Protein AF-A0A497JP99-F1 (afdb_monomer_lite)

Secondary structure (DSSP, 8-state):
----EEETTEEE--GGGEE-----HHHHHHHTSSSEEEEEEETT-----GGGG--SSEEEEEEEEEEETTTTEEEEEEEEEE-

Radius of gyration: 12.04 Å; chains: 1; bounding box: 27×30×34 Å

Foldseek 3Di:
DDDFDADPNATFDQLVQWDPPDPDPVVVVQSPDDAKGKGWAAPPDDDDPCCVVDDQFKDWPAWDWTAGNVVRDITIITMIGTD

Structure (mmCIF, N/CA/C/O backbone):
data_AF-A0A497JP99-F1
#
_entry.id   AF-A0A497JP99-F1
#
loop_
_atom_site.group_PDB
_atom_site.id
_atom_site.type_symbol
_atom_site.label_atom_id
_atom_site.label_alt_id
_atom_site.label_comp_id
_atom_site.label_asym_id
_atom_site.label_entity_id
_atom_site.label_seq_id
_atom_site.pdbx_PDB_ins_code
_atom_site.Cartn_x
_atom_site.Cartn_y
_atom_site.Cartn_z
_atom_site.occupancy
_atom_site.B_iso_or_equiv
_atom_site.auth_seq_id
_atom_site.auth_comp_id
_atom_site.auth_asym_id
_atom_site.auth_atom_id
_atom_site.pdbx_PDB_model_num
ATOM 1 N N . MET A 1 1 ? -10.154 -16.395 8.145 1.00 40.84 1 MET A N 1
ATOM 2 C CA . MET A 1 1 ? -8.851 -16.383 7.454 1.00 40.84 1 MET A CA 1
ATOM 3 C C . MET A 1 1 ? -9.149 -15.885 6.062 1.00 40.84 1 MET A C 1
ATOM 5 O O . MET A 1 1 ? -9.791 -16.615 5.325 1.00 40.84 1 MET A O 1
ATOM 9 N N . GLY A 1 2 ? -8.884 -14.605 5.794 1.00 48.16 2 GLY A N 1
ATOM 10 C CA . GLY A 1 2 ? -9.080 -14.054 4.454 1.00 48.16 2 GLY A CA 1
ATOM 11 C C . GLY A 1 2 ? -8.024 -14.642 3.529 1.00 48.16 2 GLY A C 1
ATOM 12 O O . GLY A 1 2 ? -6.883 -14.810 3.955 1.00 48.16 2 GLY A O 1
ATOM 13 N N . GLU A 1 3 ? -8.421 -15.022 2.322 1.00 53.47 3 GLU A N 1
ATOM 14 C CA . GLU A 1 3 ? -7.497 -15.446 1.276 1.00 53.47 3 GLU A CA 1
ATOM 15 C C . GLU A 1 3 ? -6.546 -14.280 1.002 1.00 53.47 3 GLU A C 1
ATOM 17 O O . GLU A 1 3 ? -6.966 -13.180 0.646 1.00 53.47 3 GLU A O 1
ATOM 22 N N . HIS A 1 4 ? -5.269 -14.486 1.300 1.00 59.69 4 HIS A N 1
ATOM 23 C CA . HIS A 1 4 ? -4.238 -13.513 0.995 1.00 59.69 4 HIS A CA 1
ATOM 24 C C . HIS A 1 4 ? -3.783 -13.778 -0.430 1.00 59.69 4 HIS A C 1
ATOM 26 O O . HIS A 1 4 ? -3.201 -14.827 -0.701 1.00 59.69 4 HIS A O 1
ATOM 32 N N . GLU A 1 5 ? -4.088 -12.856 -1.331 1.00 74.25 5 GLU A N 1
ATOM 33 C CA . GLU A 1 5 ? -3.619 -12.934 -2.707 1.00 74.25 5 GLU A CA 1
ATOM 34 C C . GLU A 1 5 ? -2.173 -12.425 -2.772 1.00 74.25 5 GLU A C 1
ATOM 36 O O . GLU A 1 5 ? -1.803 -11.447 -2.119 1.00 74.25 5 GLU 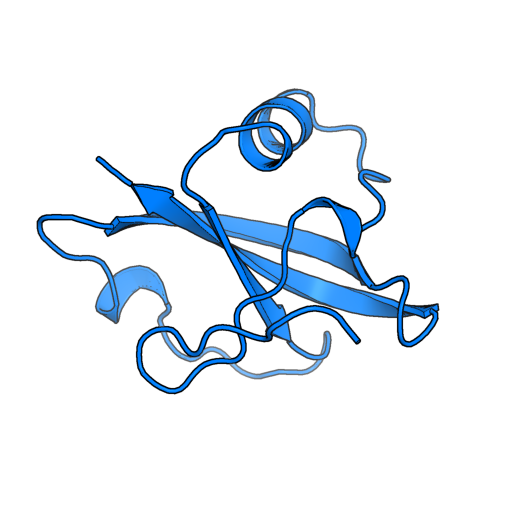A O 1
ATOM 41 N N . GLU A 1 6 ? -1.320 -13.104 -3.532 1.00 85.00 6 GLU A N 1
ATOM 42 C CA . GLU A 1 6 ? 0.030 -12.621 -3.819 1.00 85.00 6 GLU A CA 1
ATOM 43 C C . GLU A 1 6 ? 0.005 -11.837 -5.134 1.00 85.00 6 GLU A C 1
ATOM 45 O O . GLU A 1 6 ? -0.438 -12.347 -6.162 1.00 85.00 6 GLU A O 1
ATOM 50 N N . TRP A 1 7 ? 0.508 -10.602 -5.126 1.00 88.69 7 TRP A N 1
ATOM 51 C CA . TRP A 1 7 ? 0.657 -9.783 -6.330 1.00 88.69 7 TRP A CA 1
ATOM 52 C C . TRP A 1 7 ? 2.134 -9.503 -6.577 1.00 88.69 7 TRP A C 1
ATOM 54 O O . TRP A 1 7 ? 2.792 -8.851 -5.770 1.00 88.69 7 TRP A O 1
ATOM 64 N N . LYS A 1 8 ? 2.683 -10.029 -7.679 1.00 88.19 8 LYS A N 1
ATOM 65 C CA . LYS A 1 8 ? 4.104 -9.875 -8.062 1.00 88.19 8 LYS A CA 1
ATOM 66 C C . LYS A 1 8 ? 5.099 -10.209 -6.932 1.00 88.19 8 LYS A C 1
ATOM 68 O O . LYS A 1 8 ? 6.142 -9.571 -6.809 1.00 88.19 8 LYS A O 1
ATOM 73 N N . GLY A 1 9 ? 4.776 -11.214 -6.112 1.00 86.62 9 GLY A N 1
ATOM 74 C CA . GLY A 1 9 ? 5.589 -11.637 -4.963 1.00 86.62 9 GLY A CA 1
ATOM 75 C C . GLY A 1 9 ? 5.410 -10.785 -3.702 1.00 86.62 9 GLY A C 1
ATOM 76 O O . GLY A 1 9 ? 6.135 -10.978 -2.728 1.00 86.62 9 GLY A O 1
ATOM 77 N N . PHE A 1 10 ? 4.457 -9.851 -3.706 1.00 89.81 10 PHE A N 1
ATOM 78 C CA . PHE A 1 10 ? 4.069 -9.067 -2.544 1.00 89.81 10 PHE A CA 1
ATOM 79 C C . PHE A 1 10 ? 2.748 -9.543 -1.964 1.00 89.81 10 PHE A C 1
ATOM 81 O O . PHE A 1 10 ? 1.844 -9.997 -2.664 1.00 89.81 10 PHE A O 1
ATOM 88 N N . TYR A 1 11 ? 2.633 -9.364 -0.656 1.00 88.38 11 TYR A N 1
ATOM 89 C CA . TYR A 1 11 ? 1.428 -9.668 0.085 1.00 88.38 11 TYR A CA 1
ATOM 90 C C . TYR A 1 11 ? 0.360 -8.606 -0.186 1.00 88.38 11 TYR A C 1
ATOM 92 O O . TYR A 1 11 ? 0.502 -7.461 0.254 1.00 88.38 11 TYR A O 1
ATOM 100 N N . ASN A 1 12 ? -0.690 -8.981 -0.917 1.00 91.94 12 ASN A N 1
ATOM 101 C CA . ASN A 1 12 ? -1.832 -8.117 -1.178 1.00 91.94 12 AS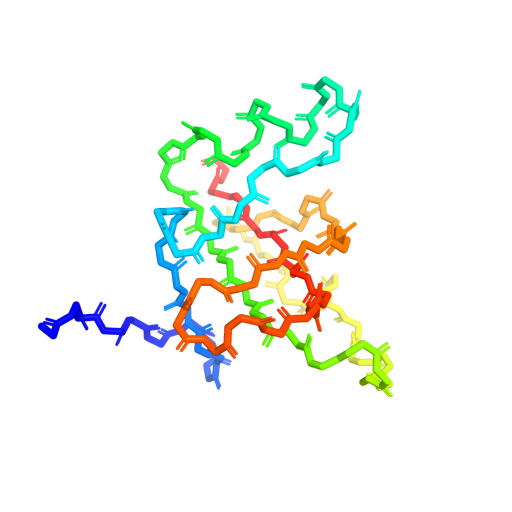N A CA 1
ATOM 102 C C . ASN A 1 12 ? -2.881 -8.310 -0.080 1.00 91.94 12 ASN A C 1
ATOM 104 O O . ASN A 1 12 ? -3.261 -9.433 0.261 1.00 91.94 12 ASN A O 1
ATOM 108 N N . LEU A 1 13 ? -3.362 -7.202 0.475 1.00 90.75 13 LEU A N 1
ATOM 109 C CA . LEU A 1 13 ? -4.403 -7.214 1.491 1.00 90.75 13 LEU A CA 1
ATOM 110 C C . LEU A 1 13 ? -5.646 -6.464 1.025 1.00 90.75 13 LEU A C 1
ATOM 112 O O . LEU A 1 13 ? -5.538 -5.422 0.382 1.00 90.75 13 LEU A O 1
ATOM 116 N N . PRO A 1 14 ? -6.846 -6.926 1.408 1.00 89.56 14 PRO A N 1
ATOM 117 C CA . PRO A 1 14 ? -8.062 -6.228 1.038 1.00 89.56 14 PRO A CA 1
ATOM 118 C C . PRO A 1 14 ? -8.146 -4.866 1.750 1.00 89.56 14 PRO A C 1
ATOM 120 O O . PRO A 1 14 ? -7.655 -4.717 2.876 1.00 89.56 14 PRO A O 1
ATOM 123 N N . PRO A 1 15 ? -8.854 -3.874 1.176 1.00 87.81 15 PRO A N 1
ATOM 124 C CA . PRO A 1 15 ? -9.020 -2.556 1.796 1.00 87.81 15 PRO A CA 1
ATOM 125 C C . PRO A 1 15 ? -9.601 -2.606 3.214 1.00 87.81 15 PRO A C 1
ATOM 127 O O . PRO A 1 15 ? -9.292 -1.762 4.059 1.00 87.81 15 PRO A O 1
ATOM 130 N N . SER A 1 16 ? -10.408 -3.632 3.507 1.00 87.00 16 SER A N 1
ATOM 131 C CA . SER A 1 16 ? -10.994 -3.872 4.825 1.00 87.00 16 SER A CA 1
ATOM 132 C C . SER A 1 16 ? -9.960 -4.070 5.931 1.00 87.00 16 SER A C 1
ATOM 134 O O . SER A 1 16 ? -10.306 -3.846 7.091 1.00 87.00 16 SER A O 1
ATOM 136 N N . GLU A 1 17 ? -8.717 -4.435 5.610 1.00 90.31 17 GLU A N 1
ATOM 137 C CA . GLU A 1 17 ? -7.623 -4.617 6.571 1.00 90.31 17 GLU A CA 1
ATOM 138 C C . GLU A 1 17 ? -6.995 -3.299 7.033 1.00 90.31 17 GLU A C 1
ATOM 140 O O . GLU A 1 17 ? -6.243 -3.283 8.007 1.00 90.31 17 GLU A O 1
ATOM 145 N N . PHE A 1 18 ? -7.321 -2.168 6.410 1.00 88.06 18 PHE A N 1
ATOM 146 C CA . PHE A 1 18 ? -6.690 -0.889 6.721 1.00 88.06 18 PHE A CA 1
ATOM 147 C C . PHE A 1 18 ? -7.680 0.100 7.326 1.00 88.06 18 PHE A C 1
ATOM 149 O O . PHE A 1 18 ? -8.885 0.077 7.059 1.00 88.06 18 PHE A O 1
ATOM 156 N N . TYR A 1 19 ? -7.183 0.977 8.197 1.00 82.81 19 TYR A N 1
ATOM 157 C CA . TYR A 1 19 ? -7.970 2.106 8.678 1.00 82.81 19 TYR A CA 1
ATOM 158 C C . TYR A 1 19 ? -7.778 3.315 7.755 1.00 82.81 19 TYR A C 1
ATOM 160 O O . TYR A 1 19 ? -6.668 3.829 7.662 1.00 82.81 19 TYR A O 1
ATOM 168 N N . PRO A 1 20 ? -8.827 3.862 7.127 1.00 68.25 20 PRO A N 1
ATOM 169 C CA . PRO A 1 20 ? -8.721 5.102 6.363 1.00 68.25 20 PRO A CA 1
ATOM 170 C C . PRO A 1 20 ? -8.623 6.306 7.321 1.00 68.25 20 PRO A C 1
ATOM 172 O O . PRO A 1 20 ? -9.563 7.077 7.484 1.00 68.25 20 PRO A O 1
ATOM 175 N N . VAL A 1 21 ? -7.501 6.445 8.037 1.00 61.03 21 VAL A N 1
ATOM 176 C CA . VAL A 1 21 ? -7.331 7.458 9.101 1.00 61.03 21 VAL A CA 1
ATOM 177 C C . VAL A 1 21 ? -6.965 8.834 8.533 1.00 61.03 21 VAL A C 1
ATOM 179 O O . VAL A 1 21 ? -7.179 9.858 9.185 1.00 61.03 21 VAL A O 1
ATOM 182 N N . PHE A 1 22 ? -6.407 8.905 7.322 1.00 59.34 22 PHE A N 1
ATOM 183 C CA . PHE A 1 22 ? -5.792 10.139 6.837 1.00 59.34 22 PHE A CA 1
ATOM 184 C C . PHE A 1 22 ? -6.744 11.023 6.021 1.00 59.34 22 PHE A C 1
ATOM 186 O O . PHE A 1 22 ? -7.330 10.624 5.021 1.00 59.34 22 PHE A O 1
ATOM 193 N N . LYS A 1 23 ? -6.835 12.287 6.457 1.00 51.66 23 LYS A N 1
ATOM 194 C CA . LYS A 1 23 ? -7.752 13.360 6.021 1.00 51.66 23 LYS A CA 1
ATOM 195 C C . LYS A 1 23 ? -7.642 13.818 4.554 1.00 51.66 23 LYS A C 1
ATOM 197 O O . LYS A 1 23 ? -8.277 14.807 4.185 1.00 51.66 23 LYS A O 1
ATOM 202 N N . ARG A 1 24 ? -6.844 13.168 3.705 1.00 59.72 24 ARG A N 1
ATOM 203 C CA . ARG A 1 24 ? -6.766 13.538 2.285 1.00 59.72 24 ARG A CA 1
ATOM 204 C C . ARG A 1 24 ? -7.906 12.845 1.541 1.00 59.72 24 ARG A C 1
ATOM 206 O O . ARG A 1 24 ? -7.885 11.634 1.355 1.00 59.72 24 ARG A O 1
ATOM 213 N N . ARG A 1 25 ? -8.902 13.638 1.127 1.00 66.88 25 ARG A N 1
ATOM 214 C CA . ARG A 1 25 ? -10.111 13.186 0.406 1.00 66.88 25 ARG A CA 1
ATOM 215 C C . ARG A 1 25 ? -9.811 12.286 -0.799 1.00 66.88 25 ARG A C 1
ATOM 217 O O . A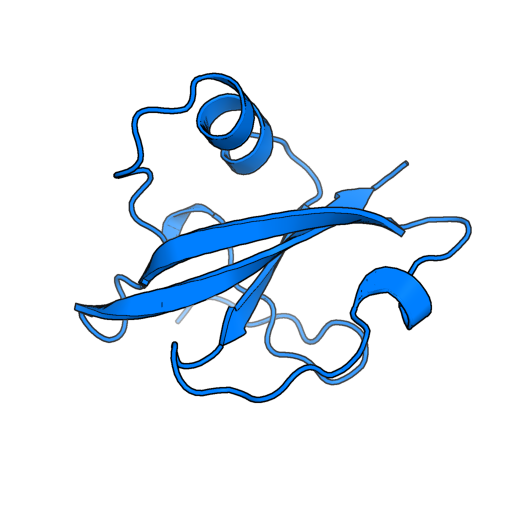RG A 1 25 ? -10.635 11.445 -1.132 1.00 66.88 25 ARG A O 1
ATOM 224 N N . GLU A 1 26 ? -8.659 12.477 -1.432 1.00 73.50 26 GLU A N 1
ATOM 225 C CA . GLU A 1 26 ? -8.203 11.712 -2.594 1.00 73.50 26 GLU A CA 1
ATOM 226 C C . GLU A 1 26 ? -7.949 10.236 -2.252 1.00 73.50 26 GLU A C 1
ATOM 228 O O . GLU A 1 26 ? -8.581 9.353 -2.825 1.00 73.50 26 GLU A O 1
ATOM 233 N N . TRP A 1 27 ? -7.148 9.966 -1.219 1.00 77.81 27 TRP A N 1
ATOM 234 C CA . TRP A 1 27 ? -6.809 8.604 -0.795 1.00 77.81 27 TRP A CA 1
ATOM 235 C C . TRP A 1 27 ? -7.991 7.818 -0.249 1.00 77.81 27 TRP A C 1
ATOM 237 O O . TRP A 1 27 ? -8.093 6.617 -0.475 1.00 77.81 27 TRP A O 1
ATOM 247 N N . PHE A 1 28 ? -8.909 8.500 0.437 1.00 78.00 28 PHE A N 1
ATOM 248 C CA . PHE A 1 28 ? -10.145 7.877 0.902 1.00 78.00 28 PHE A CA 1
ATOM 249 C C . PHE A 1 28 ? -10.955 7.289 -0.260 1.00 78.00 28 PHE A C 1
ATOM 251 O O . PHE A 1 28 ? -11.468 6.185 -0.141 1.00 78.00 28 PHE A O 1
ATOM 258 N N . ARG A 1 29 ? -11.053 8.008 -1.386 1.00 77.94 29 ARG A N 1
ATOM 259 C CA . ARG A 1 29 ? -11.771 7.517 -2.570 1.00 77.94 29 ARG A CA 1
ATOM 260 C C . ARG A 1 29 ? -11.043 6.356 -3.231 1.00 77.94 29 ARG A C 1
ATOM 262 O O . ARG A 1 29 ? -11.703 5.409 -3.630 1.00 77.94 29 ARG A O 1
ATOM 269 N N . ILE A 1 30 ? -9.713 6.428 -3.311 1.00 81.75 30 ILE A N 1
ATOM 270 C CA . ILE A 1 30 ? -8.902 5.363 -3.907 1.00 81.75 30 ILE A CA 1
ATOM 271 C C . ILE A 1 30 ? -9.077 4.067 -3.122 1.00 81.75 30 ILE A C 1
ATOM 273 O O . ILE A 1 30 ? -9.415 3.069 -3.729 1.00 81.75 30 ILE A O 1
ATOM 277 N N . LEU A 1 31 ? -8.944 4.090 -1.790 1.00 79.81 31 LEU A N 1
ATOM 278 C CA . LEU A 1 31 ? -9.088 2.898 -0.940 1.00 79.81 31 LEU A CA 1
ATOM 279 C C . LEU A 1 31 ? -10.486 2.262 -0.957 1.00 79.81 31 LEU A C 1
ATOM 281 O O . LEU A 1 31 ? -10.638 1.129 -0.513 1.00 79.81 31 LEU A O 1
ATOM 285 N N . LEU A 1 32 ? -11.504 2.993 -1.408 1.00 78.19 32 LEU A N 1
ATOM 286 C CA . LEU A 1 32 ? -12.859 2.471 -1.590 1.00 78.19 32 LEU A CA 1
ATOM 287 C C . LEU A 1 32 ? -13.113 1.948 -3.008 1.00 78.19 32 LEU A C 1
ATOM 289 O O . LEU A 1 32 ? -14.219 1.490 -3.280 1.00 78.19 32 LEU A O 1
ATOM 293 N N . GLY A 1 33 ? -12.134 2.058 -3.908 1.00 78.94 33 GLY A N 1
ATOM 294 C CA . GLY A 1 33 ? -12.220 1.505 -5.250 1.00 78.94 33 GLY A CA 1
ATOM 295 C C . GLY A 1 33 ? -12.276 -0.019 -5.229 1.00 78.94 33 GLY A C 1
ATOM 296 O O . GLY A 1 33 ? -11.653 -0.670 -4.389 1.00 78.94 33 GLY A O 1
ATOM 297 N N . GLU A 1 34 ? -13.026 -0.569 -6.173 1.00 74.00 34 GLU A N 1
ATOM 298 C CA . GLU A 1 34 ? -12.919 -1.975 -6.553 1.00 74.00 34 GLU A CA 1
ATOM 299 C C . GLU A 1 34 ? -11.654 -2.131 -7.429 1.00 74.00 34 GLU A C 1
ATOM 301 O O . GLU A 1 34 ? -11.213 -1.160 -8.051 1.00 74.00 34 GLU A O 1
ATOM 306 N N . ASP A 1 35 ? -11.016 -3.306 -7.396 1.00 88.81 35 ASP A N 1
ATOM 307 C CA . ASP A 1 35 ? -9.773 -3.614 -8.130 1.00 88.81 35 ASP A CA 1
ATOM 308 C C . ASP A 1 35 ? -8.523 -2.818 -7.685 1.00 88.81 35 ASP A C 1
ATOM 310 O O . ASP A 1 35 ? -7.884 -2.096 -8.460 1.00 88.81 35 ASP A O 1
ATOM 314 N N . LEU A 1 36 ? -8.141 -2.984 -6.412 1.00 91.19 36 LEU A N 1
ATOM 315 C CA . LEU A 1 36 ? -6.907 -2.435 -5.843 1.00 91.19 36 LEU A CA 1
ATOM 316 C C . LEU A 1 36 ? -5.933 -3.532 -5.430 1.00 91.19 36 LEU A C 1
ATOM 318 O O . LEU A 1 36 ? -6.327 -4.567 -4.891 1.00 91.19 36 LEU A O 1
ATOM 322 N N . VAL A 1 37 ? -4.650 -3.217 -5.557 1.00 92.50 37 VAL A N 1
ATOM 323 C CA . VAL A 1 37 ? -3.577 -3.943 -4.881 1.00 92.50 37 VAL A CA 1
ATOM 324 C C . VAL A 1 37 ? -3.011 -3.047 -3.792 1.00 92.50 37 VAL A C 1
ATOM 326 O O . VAL A 1 37 ? -2.576 -1.924 -4.055 1.00 92.50 37 VAL A O 1
ATOM 329 N N . LEU A 1 38 ? -3.031 -3.543 -2.559 1.00 92.12 38 LEU A N 1
ATOM 330 C CA . LEU A 1 38 ? -2.625 -2.816 -1.367 1.00 92.12 38 LEU A CA 1
ATOM 331 C C . LEU A 1 38 ? -1.536 -3.596 -0.637 1.00 92.12 38 LEU A C 1
ATOM 333 O O . LEU A 1 38 ? -1.791 -4.646 -0.044 1.00 92.12 38 LEU A O 1
ATOM 337 N N . ILE A 1 39 ? -0.320 -3.056 -0.654 1.00 92.38 39 ILE A N 1
ATOM 338 C CA . ILE A 1 39 ? 0.861 -3.744 -0.129 1.00 92.38 39 ILE A CA 1
ATOM 339 C C . ILE A 1 39 ? 1.359 -3.006 1.116 1.00 92.38 39 ILE A C 1
ATOM 341 O O . ILE A 1 39 ? 1.820 -1.861 1.010 1.00 92.38 39 ILE A O 1
ATOM 345 N N . PRO A 1 40 ? 1.253 -3.609 2.312 1.00 91.81 40 PRO A N 1
ATOM 346 C CA . PRO A 1 40 ? 1.737 -2.995 3.535 1.00 91.81 40 PRO A CA 1
ATOM 347 C C . PRO A 1 40 ? 3.242 -3.212 3.703 1.00 91.81 40 PRO A C 1
ATOM 349 O O . PRO A 1 40 ? 3.728 -4.339 3.754 1.00 91.81 40 PRO A O 1
ATOM 352 N N . PHE A 1 41 ? 3.968 -2.122 3.907 1.00 90.56 41 PHE A N 1
ATOM 353 C CA . PHE A 1 41 ? 5.365 -2.128 4.317 1.00 90.56 41 PHE A CA 1
ATOM 354 C C . PHE A 1 41 ? 5.518 -1.535 5.713 1.00 90.56 41 PHE A C 1
ATOM 356 O O . PHE A 1 41 ? 4.753 -0.659 6.136 1.00 90.56 41 PHE A O 1
ATOM 363 N N . LEU A 1 42 ? 6.545 -1.979 6.435 1.00 89.12 42 LEU A N 1
ATOM 364 C CA . LEU A 1 42 ? 6.961 -1.285 7.648 1.00 89.12 42 LEU A CA 1
ATOM 365 C C . LEU A 1 42 ? 7.401 0.143 7.292 1.00 89.12 42 LEU A C 1
ATOM 367 O O . LEU A 1 42 ? 7.858 0.422 6.184 1.00 89.12 42 LEU A O 1
ATOM 371 N N . THR A 1 43 ? 7.207 1.087 8.209 1.00 86.19 43 THR A N 1
ATOM 372 C CA . THR A 1 43 ? 7.440 2.513 7.919 1.00 86.19 43 THR A CA 1
ATOM 373 C C . THR A 1 43 ? 8.901 2.864 7.638 1.00 86.19 43 THR A C 1
ATOM 375 O O . THR A 1 43 ? 9.159 3.908 7.045 1.00 86.19 43 THR A O 1
ATOM 378 N N . ASP A 1 44 ? 9.821 2.016 8.088 1.00 83.88 44 ASP A N 1
ATOM 379 C CA . ASP A 1 44 ? 11.274 2.080 7.925 1.00 83.88 44 ASP A CA 1
ATOM 380 C C . ASP A 1 44 ? 11.779 1.364 6.662 1.00 83.88 44 ASP A C 1
ATOM 382 O O . ASP A 1 44 ? 12.980 1.357 6.411 1.00 83.88 44 ASP A O 1
ATOM 386 N N . TYR A 1 45 ? 10.884 0.784 5.856 1.00 80.19 45 TYR A N 1
ATOM 387 C CA . TYR A 1 45 ? 11.265 0.094 4.629 1.00 80.19 45 TYR A CA 1
ATOM 388 C C . TYR A 1 45 ? 11.883 1.057 3.600 1.00 80.19 45 TYR A C 1
ATOM 390 O O . TYR A 1 45 ? 11.286 2.078 3.245 1.00 80.19 45 TYR A O 1
ATOM 398 N N . GLU A 1 46 ? 13.084 0.718 3.125 1.00 66.06 46 GLU A N 1
ATOM 399 C CA . GLU A 1 46 ? 13.823 1.460 2.100 1.00 66.06 46 GLU A CA 1
ATOM 400 C C . GLU A 1 46 ? 13.201 1.297 0.699 1.00 66.06 46 GLU A C 1
ATOM 402 O O . GLU A 1 46 ? 12.548 0.290 0.415 1.00 66.06 46 GLU A O 1
ATOM 407 N N . PRO A 1 47 ? 13.377 2.274 -0.209 1.00 58.59 47 PRO A N 1
ATOM 408 C CA . PRO A 1 47 ? 12.606 2.319 -1.442 1.00 58.59 47 PRO A CA 1
ATOM 409 C C . PRO A 1 47 ? 13.060 1.256 -2.449 1.00 58.59 47 PRO A C 1
ATOM 411 O O . PRO A 1 47 ? 14.023 1.437 -3.194 1.00 58.59 47 PRO A O 1
ATOM 414 N N . ILE A 1 48 ? 12.270 0.191 -2.569 1.00 73.50 48 ILE A N 1
ATOM 415 C CA . ILE A 1 48 ? 12.025 -0.405 -3.882 1.00 73.50 48 ILE A CA 1
ATOM 416 C C . ILE A 1 48 ? 11.210 0.617 -4.689 1.00 73.50 48 ILE A C 1
ATOM 418 O O . ILE A 1 48 ? 10.222 1.161 -4.195 1.00 73.50 48 ILE A O 1
ATOM 422 N N . LYS A 1 49 ? 11.620 0.899 -5.931 1.00 82.44 49 LYS A N 1
ATOM 423 C CA . LYS A 1 49 ? 10.873 1.788 -6.833 1.00 82.44 49 LYS A CA 1
ATOM 424 C C . LYS A 1 49 ? 9.588 1.096 -7.286 1.00 82.44 49 LYS A C 1
ATOM 426 O O . LYS A 1 49 ? 9.616 0.331 -8.245 1.00 82.44 49 LYS A O 1
ATOM 431 N N . MET A 1 50 ? 8.483 1.348 -6.586 1.00 86.88 50 MET A N 1
ATOM 432 C CA . MET A 1 50 ? 7.183 0.728 -6.880 1.00 86.88 50 MET A CA 1
ATOM 433 C C . MET A 1 50 ? 6.679 1.059 -8.291 1.00 86.88 50 MET A C 1
ATOM 435 O O . MET A 1 50 ? 6.052 0.213 -8.915 1.00 86.88 50 MET A O 1
ATOM 439 N N . GLU A 1 51 ? 7.068 2.213 -8.837 1.00 83.94 51 GLU A N 1
ATOM 440 C CA . GLU A 1 51 ? 6.834 2.6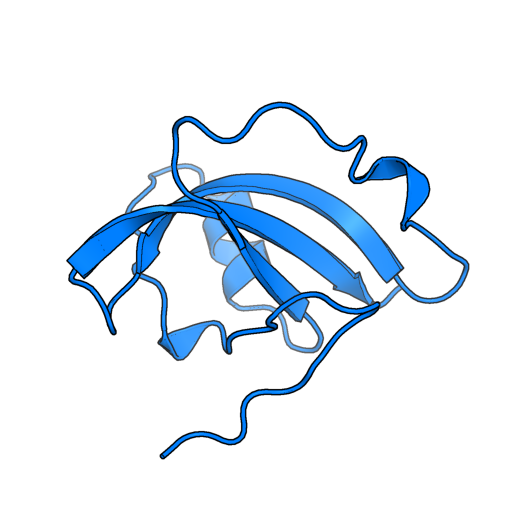15 -10.235 1.00 83.94 51 GLU A CA 1
ATOM 441 C C . GLU A 1 51 ? 7.344 1.571 -11.253 1.00 83.94 51 GLU 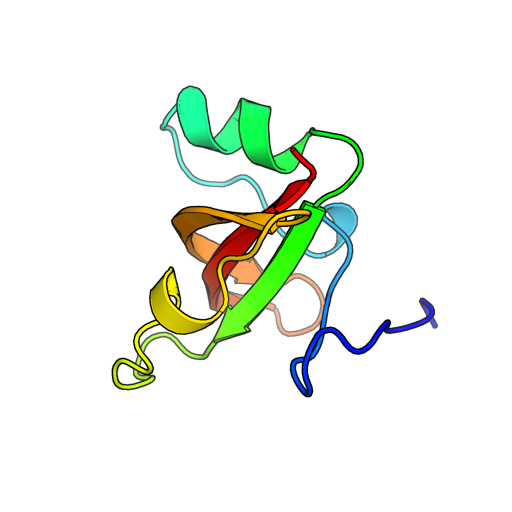A C 1
ATOM 443 O O . GLU A 1 51 ? 6.769 1.393 -12.320 1.00 83.94 51 GLU A O 1
ATOM 448 N N . ASN A 1 52 ? 8.391 0.801 -10.923 1.00 87.19 52 ASN A N 1
ATOM 449 C CA . ASN A 1 52 ? 8.897 -0.261 -11.806 1.00 87.19 52 ASN A CA 1
ATOM 450 C C . ASN A 1 52 ? 7.944 -1.464 -11.924 1.00 87.19 52 ASN A C 1
ATOM 452 O O . ASN A 1 52 ? 8.167 -2.338 -12.760 1.00 87.19 52 ASN A O 1
ATOM 456 N N . TYR A 1 53 ? 6.940 -1.550 -11.052 1.00 88.06 53 TYR A N 1
ATOM 457 C CA . TYR A 1 53 ? 5.925 -2.599 -11.062 1.00 88.06 53 TYR A CA 1
ATOM 458 C C . TYR A 1 53 ? 4.629 -2.141 -11.736 1.00 88.06 53 TYR A C 1
ATOM 460 O O . TYR A 1 53 ? 3.667 -2.904 -11.742 1.00 88.06 53 TYR A O 1
ATOM 468 N N . GLU A 1 54 ? 4.587 -0.940 -12.308 1.00 88.69 54 GLU A N 1
ATOM 469 C CA . GLU A 1 54 ? 3.500 -0.523 -13.194 1.00 88.69 54 GLU A CA 1
ATOM 470 C C . GLU A 1 54 ? 3.554 -1.278 -14.526 1.00 88.69 54 GLU A C 1
ATOM 472 O O . GLU A 1 54 ? 4.632 -1.597 -15.031 1.00 88.69 54 GLU A O 1
ATOM 477 N N . ASP A 1 55 ? 2.389 -1.575 -15.100 1.00 91.12 55 ASP A N 1
ATOM 478 C CA . ASP A 1 55 ? 2.265 -2.225 -16.406 1.00 91.12 55 ASP A CA 1
ATOM 479 C C . ASP A 1 55 ? 0.986 -1.784 -17.150 1.00 91.12 55 ASP A C 1
ATOM 481 O O . ASP A 1 55 ? 0.390 -0.749 -16.846 1.00 91.12 55 ASP A O 1
ATOM 485 N N . GLU A 1 56 ? 0.596 -2.526 -18.191 1.00 91.25 56 GLU A N 1
ATOM 486 C CA . GLU A 1 56 ? -0.606 -2.238 -18.985 1.00 91.25 56 GLU A CA 1
ATOM 487 C C . GLU A 1 56 ? -1.914 -2.449 -18.205 1.00 91.25 56 GLU A C 1
ATOM 489 O O . GLU A 1 56 ? -2.943 -1.899 -18.597 1.00 91.25 56 GLU A O 1
ATOM 494 N N . GLU A 1 57 ? -1.884 -3.212 -17.111 1.00 92.50 57 GLU A N 1
ATOM 495 C CA . GLU A 1 57 ? -3.042 -3.544 -16.285 1.00 92.50 57 GLU A CA 1
ATOM 496 C C . GLU A 1 57 ? -3.079 -2.739 -14.979 1.00 92.50 57 GLU A C 1
ATOM 498 O O . GLU A 1 57 ? -4.155 -2.316 -14.565 1.00 92.50 57 GLU A O 1
ATOM 503 N N . TRP A 1 58 ? -1.933 -2.496 -14.339 1.00 93.00 58 TRP A N 1
ATOM 504 C CA . TRP A 1 58 ? -1.836 -1.883 -13.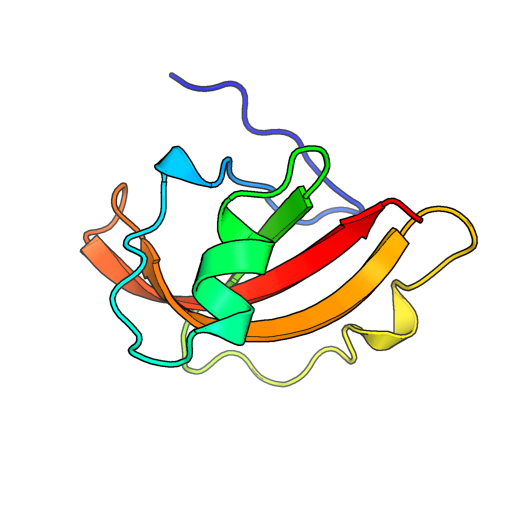012 1.00 93.00 58 TRP A CA 1
ATOM 505 C C . TRP A 1 58 ? -1.047 -0.567 -13.030 1.00 93.00 58 TRP A C 1
ATOM 507 O O . TRP A 1 58 ? 0.107 -0.518 -13.452 1.00 93.00 58 TRP A O 1
ATOM 517 N N . GLU A 1 59 ? -1.660 0.493 -12.503 1.00 92.44 59 GLU A N 1
ATOM 518 C CA . GLU A 1 59 ? -1.096 1.840 -12.345 1.00 92.44 59 GLU A CA 1
ATOM 519 C C . GLU A 1 59 ? -0.720 2.101 -10.880 1.00 92.44 59 GLU A C 1
ATOM 521 O O . GLU A 1 59 ? -1.500 1.806 -9.966 1.00 92.44 59 GLU A O 1
ATOM 526 N N . TYR A 1 60 ? 0.464 2.670 -10.643 1.00 91.56 60 TYR A N 1
ATOM 527 C CA . TYR A 1 60 ? 0.907 3.044 -9.302 1.00 91.56 60 TYR A CA 1
ATOM 528 C C . TYR A 1 60 ? 0.229 4.348 -8.894 1.00 91.56 60 TYR A C 1
ATOM 530 O O . TYR A 1 60 ? 0.488 5.418 -9.437 1.00 91.56 60 TYR A O 1
ATOM 538 N N . MET A 1 61 ? -0.629 4.272 -7.881 1.00 89.88 61 MET A N 1
ATOM 539 C CA . MET A 1 61 ? -1.358 5.443 -7.395 1.00 89.88 61 MET A CA 1
ATOM 540 C C . MET A 1 61 ? -0.538 6.259 -6.394 1.00 89.88 61 MET A C 1
ATOM 542 O O . MET A 1 61 ? -0.843 7.427 -6.158 1.00 89.88 61 MET A O 1
ATOM 546 N N . GLY A 1 62 ? 0.475 5.644 -5.775 1.00 88.94 62 GLY A N 1
ATOM 547 C CA . GLY A 1 62 ? 1.327 6.237 -4.750 1.00 88.94 62 GLY A CA 1
ATOM 548 C C . GLY A 1 62 ? 1.302 5.468 -3.426 1.00 88.94 62 GLY A C 1
ATOM 549 O O . GLY A 1 62 ? 0.957 4.286 -3.349 1.00 88.94 62 GLY A O 1
ATOM 550 N N . GLU A 1 63 ? 1.695 6.153 -2.357 1.00 88.50 63 GLU A N 1
ATOM 551 C CA . GLU A 1 63 ? 1.852 5.578 -1.023 1.00 88.50 63 GLU A CA 1
ATOM 552 C C . GLU A 1 63 ? 1.199 6.444 0.056 1.00 88.50 63 GLU A C 1
ATOM 554 O O . GLU A 1 63 ? 1.224 7.678 0.017 1.00 88.50 63 GLU A O 1
ATOM 559 N N . ILE A 1 64 ? 0.643 5.789 1.072 1.00 86.75 64 ILE A N 1
ATOM 560 C CA . ILE A 1 64 ? 0.102 6.456 2.254 1.00 86.75 64 ILE A CA 1
ATOM 561 C C . ILE A 1 64 ? 0.598 5.795 3.518 1.00 86.75 64 ILE A C 1
ATOM 563 O O . ILE A 1 64 ? 0.848 4.600 3.578 1.00 86.75 64 ILE A O 1
ATOM 567 N N . ILE A 1 65 ? 0.659 6.563 4.591 1.00 88.19 65 ILE A N 1
ATOM 568 C CA . ILE A 1 65 ? 0.784 5.978 5.916 1.00 88.19 65 ILE A CA 1
ATOM 569 C C . ILE A 1 65 ? -0.616 5.595 6.390 1.00 88.19 65 ILE A C 1
ATOM 571 O O . ILE A 1 65 ? -1.548 6.376 6.241 1.00 88.19 65 ILE A O 1
ATOM 575 N N . THR A 1 66 ? -0.770 4.419 6.986 1.00 88.06 66 THR A N 1
ATOM 576 C CA . THR A 1 66 ? -2.036 3.950 7.560 1.00 88.06 66 THR A CA 1
ATOM 577 C C . THR A 1 66 ? -1.790 3.014 8.748 1.00 88.06 66 THR A C 1
ATOM 579 O O . THR A 1 66 ? -0.647 2.803 9.149 1.00 88.06 66 THR A O 1
ATOM 582 N N . ILE A 1 67 ? -2.856 2.487 9.350 1.00 89.56 67 ILE A N 1
ATOM 583 C CA . ILE A 1 67 ? -2.794 1.443 10.376 1.00 89.56 67 ILE A CA 1
ATOM 584 C C . ILE A 1 67 ? -3.356 0.154 9.775 1.00 89.56 67 ILE A C 1
ATOM 586 O O . ILE A 1 67 ? -4.496 0.142 9.303 1.00 89.56 67 ILE A O 1
ATOM 590 N N . TRP A 1 68 ? -2.573 -0.923 9.831 1.00 90.75 68 TRP A N 1
ATOM 591 C CA . TRP A 1 68 ? -3.029 -2.267 9.482 1.00 90.75 68 TRP A CA 1
ATOM 592 C C . TRP A 1 68 ? -3.754 -2.893 10.680 1.00 90.75 68 TRP A C 1
ATOM 594 O O . TRP A 1 68 ? -3.202 -2.974 11.775 1.00 90.75 68 TRP A O 1
ATOM 604 N N . LYS A 1 69 ? -5.006 -3.321 10.496 1.00 89.06 69 LYS A N 1
ATOM 605 C CA . LYS A 1 69 ? -5.871 -3.887 11.544 1.00 89.06 69 LYS A CA 1
ATOM 606 C C . LYS A 1 69 ? -5.338 -5.191 12.123 1.00 89.06 69 LYS A C 1
ATOM 608 O O . LYS A 1 69 ? -5.392 -5.345 13.342 1.00 89.06 69 LYS A O 1
ATOM 613 N N . GLY A 1 70 ? -4.809 -6.083 11.281 1.00 85.81 70 GLY A N 1
ATOM 614 C CA . GLY A 1 70 ? -4.293 -7.385 11.709 1.00 85.81 70 GLY A CA 1
ATOM 615 C C . GLY A 1 70 ? -3.179 -7.277 12.753 1.00 85.81 70 GLY A C 1
ATOM 616 O O . GLY A 1 70 ? -3.153 -8.041 13.713 1.00 85.81 70 GLY A O 1
ATOM 617 N N . THR A 1 71 ? -2.305 -6.276 12.620 1.00 87.69 71 THR A N 1
ATOM 618 C CA . THR A 1 71 ? -1.150 -6.067 13.515 1.00 87.69 71 THR A CA 1
ATOM 619 C C . THR A 1 71 ? -1.307 -4.877 14.462 1.00 87.69 71 THR A C 1
ATOM 621 O O . THR A 1 71 ? -0.558 -4.752 15.428 1.00 87.69 71 THR A O 1
ATOM 624 N N . LYS A 1 72 ? -2.277 -3.989 14.206 1.00 86.88 72 LYS A N 1
ATOM 625 C CA . LYS A 1 72 ? -2.430 -2.667 14.846 1.00 86.88 72 LYS A CA 1
ATOM 626 C C . LYS A 1 72 ? -1.194 -1.772 14.706 1.00 86.88 72 LYS A C 1
ATOM 628 O O . LYS A 1 72 ? -1.039 -0.804 15.451 1.00 86.88 72 LYS A O 1
ATOM 633 N N . SER A 1 73 ? -0.324 -2.067 13.744 1.00 89.06 73 SER A N 1
ATOM 634 C CA . SER A 1 73 ? 0.895 -1.309 13.492 1.00 89.06 73 SER A CA 1
ATOM 635 C C . SER A 1 73 ? 0.666 -0.239 12.433 1.00 89.06 73 SER A C 1
ATOM 637 O O . SER A 1 73 ? -0.148 -0.386 11.517 1.00 89.06 73 SER A O 1
ATOM 639 N N . ARG A 1 74 ? 1.417 0.856 12.559 1.00 90.50 74 ARG A N 1
ATOM 640 C CA . ARG A 1 74 ? 1.516 1.873 11.516 1.00 90.50 74 ARG A CA 1
ATOM 641 C C . ARG A 1 74 ? 2.350 1.305 10.368 1.00 90.50 74 ARG A C 1
ATOM 643 O O . ARG A 1 74 ? 3.451 0.822 10.605 1.00 90.50 74 ARG A O 1
ATOM 650 N N . VAL A 1 75 ? 1.828 1.379 9.151 1.00 90.50 75 VAL A N 1
ATOM 651 C CA . VAL A 1 75 ? 2.457 0.850 7.934 1.00 90.50 75 VAL A CA 1
ATOM 652 C C . VAL A 1 75 ? 2.445 1.906 6.836 1.00 90.50 75 VAL A C 1
ATOM 654 O O . VAL A 1 75 ? 1.592 2.800 6.825 1.00 90.50 75 VAL A O 1
ATOM 657 N N . ARG A 1 76 ? 3.396 1.806 5.913 1.00 90.06 76 ARG A N 1
ATOM 658 C CA . ARG A 1 76 ? 3.364 2.484 4.620 1.00 90.06 76 ARG A CA 1
ATOM 659 C C . ARG A 1 76 ? 2.627 1.567 3.647 1.00 90.06 76 ARG A C 1
ATOM 661 O O . ARG A 1 76 ? 3.102 0.481 3.350 1.00 90.06 76 ARG A O 1
ATOM 668 N N . LEU A 1 77 ? 1.448 1.976 3.211 1.00 90.38 77 LEU A N 1
ATOM 669 C CA . LEU A 1 77 ? 0.620 1.251 2.264 1.00 90.38 77 LEU A CA 1
ATOM 670 C C . LEU A 1 77 ? 0.885 1.764 0.854 1.00 90.38 77 LEU A C 1
ATOM 672 O O . LEU A 1 77 ? 0.616 2.928 0.557 1.00 90.38 77 LEU A O 1
ATOM 676 N N . VAL A 1 78 ? 1.409 0.883 0.015 1.00 91.44 78 VAL A N 1
ATOM 677 C CA . VAL A 1 78 ? 1.598 1.091 -1.421 1.00 91.44 78 VAL A CA 1
ATOM 678 C C . VAL A 1 78 ? 0.320 0.676 -2.133 1.00 91.44 78 VAL A C 1
ATOM 680 O O . VAL A 1 78 ? -0.269 -0.347 -1.784 1.00 91.44 78 VAL A O 1
ATOM 683 N N . ILE A 1 79 ? -0.119 1.484 -3.096 1.00 91.12 79 ILE A N 1
ATOM 684 C CA . ILE A 1 79 ? -1.416 1.320 -3.747 1.00 91.12 79 ILE A CA 1
ATOM 685 C C . ILE A 1 79 ? -1.218 1.248 -5.258 1.00 91.12 79 ILE A C 1
ATOM 687 O O . ILE A 1 79 ? -0.685 2.183 -5.856 1.00 91.12 79 ILE A O 1
ATOM 691 N N . PHE A 1 80 ? -1.717 0.175 -5.866 1.00 93.31 80 PHE A N 1
ATOM 692 C CA . PHE A 1 80 ? -1.942 0.099 -7.305 1.00 93.31 80 PHE A CA 1
ATOM 693 C C . PHE A 1 80 ? -3.431 -0.015 -7.593 1.00 93.31 80 PHE A C 1
ATOM 695 O O . PHE A 1 80 ? -4.194 -0.586 -6.809 1.00 93.31 80 PHE A O 1
ATOM 702 N N . ARG A 1 81 ? -3.833 0.527 -8.735 1.00 91.88 81 ARG A N 1
ATOM 703 C CA . ARG A 1 81 ? -5.194 0.443 -9.249 1.00 91.88 81 ARG A CA 1
ATOM 704 C C . ARG A 1 81 ? -5.166 -0.194 -10.627 1.00 91.88 81 ARG A C 1
ATOM 706 O O . ARG A 1 81 ? -4.244 0.054 -11.400 1.00 91.88 81 ARG A O 1
ATOM 713 N N . ARG A 1 82 ? -6.183 -0.989 -10.935 1.00 91.50 82 ARG A N 1
ATOM 714 C CA . ARG A 1 82 ? -6.378 -1.499 -12.287 1.00 91.50 82 ARG A CA 1
ATOM 715 C C . ARG A 1 82 ? -6.786 -0.377 -13.255 1.00 91.50 82 ARG A C 1
ATOM 717 O O . ARG A 1 82 ? -7.623 0.457 -12.893 1.00 91.50 82 ARG A O 1
ATOM 724 N N . ARG A 1 83 ? -6.177 -0.345 -14.443 1.00 85.31 83 ARG A N 1
ATOM 725 C CA . ARG A 1 83 ? -6.494 0.599 -15.529 1.00 85.31 83 ARG A CA 1
ATOM 726 C C . ARG A 1 83 ? -7.885 0.380 -16.119 1.00 85.31 83 ARG A C 1
ATOM 728 O O . ARG A 1 83 ? -8.336 -0.785 -16.173 1.00 85.31 83 ARG A O 1
#

Sequence (83 aa):
MGEHEEWKGFYNLPPSEFYPVFKRREWFRILLGEDLVLIPFLTDYEPIKMENYEDEEWEYMGEIITIWKGTKSRVRLVIFRRR

pLDDT: mean 82.88, std 11.72, range [40.84, 93.31]